Protein AF-A0AAE3JRB1-F1 (afdb_monomer_lite)

Secondary structure (DSSP, 8-state):
--B--SPPPTT--SSS-SSBEEEEEE-SSSEEEEEEE-STTS----SEEEEEE-TTSSSEEEEEE-SSTT--EEEEEE---TT-EEEEEEEESSGGG----EEEEESS--TTSGGGPPP---

Sequence (122 aa):
GASPDKNKGSNWNNGSPKNNRWFKFTATTPQINISVNRGGSKGSQYYAQLALWEADGITELESDRYGSAYDNVDLGYTGLTPGNTYYISVDTYNTNASGSFTLCLEDQVDYDFYEGAKDVSG

Foldseek 3Di:
DFDQDAAAFPAAPAPTFARKDKDKDAAQAQKKKKKKADDDPFKQFWFKKKFKAFPVSHHTQHIHTDPDGHDMDMDIDGGDDGRGMMMMMMGHRHNVRDMHHHMDMDNHDDCVDPRNPDDPPD

Structure (mmCIF, N/CA/C/O backbone):
data_AF-A0AAE3JRB1-F1
#
_entry.id   AF-A0AAE3JRB1-F1
#
loop_
_atom_site.group_PDB
_atom_site.id
_atom_site.type_symbol
_atom_site.label_atom_id
_atom_site.label_alt_id
_atom_site.label_comp_id
_atom_site.label_asym_id
_atom_site.label_entity_id
_atom_site.label_seq_id
_atom_site.pdbx_PDB_ins_code
_atom_site.Cartn_x
_atom_site.Cartn_y
_atom_site.Cartn_z
_atom_site.occupancy
_atom_site.B_iso_or_equiv
_atom_site.auth_seq_id
_atom_site.auth_comp_id
_atom_site.auth_asym_id
_atom_site.auth_atom_id
_atom_site.pdbx_PDB_model_num
ATOM 1 N N . GLY A 1 1 ? -7.803 -5.722 -15.462 1.00 57.16 1 GLY A N 1
ATOM 2 C CA . GLY A 1 1 ? -6.468 -5.163 -15.764 1.00 57.16 1 GLY A CA 1
ATOM 3 C C . GLY A 1 1 ? -6.098 -4.155 -14.696 1.00 57.16 1 GLY A C 1
ATOM 4 O O . GLY A 1 1 ? -6.943 -3.892 -13.851 1.00 57.16 1 GLY A O 1
ATOM 5 N N . ALA A 1 2 ? -4.857 -3.666 -14.685 1.00 73.81 2 ALA A N 1
ATOM 6 C CA . ALA A 1 2 ? -4.465 -2.520 -13.858 1.00 73.81 2 ALA A CA 1
ATOM 7 C C . ALA A 1 2 ? -4.903 -1.224 -14.552 1.00 73.81 2 ALA A C 1
ATOM 9 O O . ALA A 1 2 ? -4.973 -1.217 -15.784 1.00 73.81 2 ALA A O 1
ATOM 10 N N . SER A 1 3 ? -5.195 -0.164 -13.802 1.00 77.31 3 SER A N 1
ATOM 11 C CA . SER A 1 3 ? -5.601 1.136 -14.359 1.00 77.31 3 SER A CA 1
ATOM 12 C C . SER A 1 3 ? -4.933 2.302 -13.625 1.00 77.31 3 SER A C 1
ATOM 14 O O . SER A 1 3 ? -4.567 2.155 -12.468 1.00 77.31 3 SER A O 1
ATOM 16 N N . PRO A 1 4 ? -4.753 3.470 -14.262 1.00 84.19 4 PRO A N 1
ATOM 17 C CA . PRO A 1 4 ? -4.269 4.681 -13.600 1.00 84.19 4 PRO A CA 1
ATOM 18 C C . PRO A 1 4 ? -5.433 5.446 -12.941 1.00 84.19 4 PRO A C 1
ATOM 20 O O . PRO A 1 4 ? -5.687 6.605 -13.263 1.00 84.19 4 PRO A O 1
ATOM 23 N N . ASP A 1 5 ? -6.215 4.776 -12.097 1.00 86.38 5 ASP A N 1
ATOM 24 C CA . ASP A 1 5 ? -7.437 5.321 -11.501 1.00 86.38 5 ASP A CA 1
ATOM 25 C C . ASP A 1 5 ? -7.231 5.856 -10.075 1.00 86.38 5 ASP A C 1
ATOM 27 O O . ASP A 1 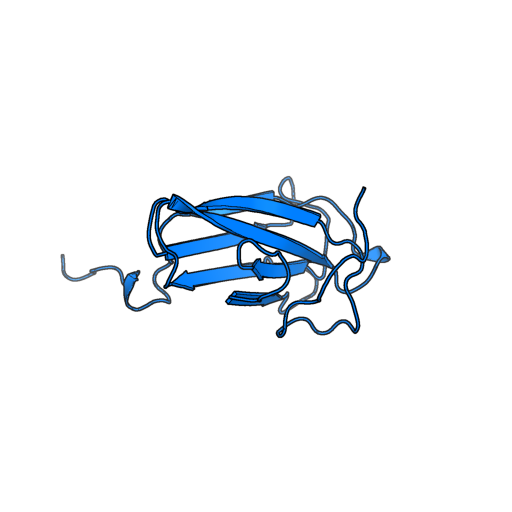5 ? -6.370 5.374 -9.335 1.00 86.38 5 ASP A O 1
ATOM 31 N N . LYS A 1 6 ? -8.091 6.820 -9.699 1.00 90.94 6 LYS A N 1
ATOM 32 C CA . LYS A 1 6 ? -8.156 7.492 -8.385 1.00 90.94 6 LYS A CA 1
ATOM 33 C C . LYS A 1 6 ? -6.857 8.240 -8.014 1.00 90.94 6 LYS A C 1
ATOM 35 O O . LYS A 1 6 ? -6.095 8.656 -8.887 1.00 90.94 6 LYS A O 1
ATOM 40 N N . ASN A 1 7 ? -6.689 8.532 -6.725 1.00 93.00 7 ASN A N 1
ATOM 41 C CA . ASN A 1 7 ? -5.602 9.341 -6.187 1.00 93.00 7 ASN A CA 1
ATOM 42 C C . ASN A 1 7 ? -4.331 8.504 -5.996 1.00 93.00 7 ASN A C 1
ATOM 44 O O . ASN A 1 7 ? -4.397 7.298 -5.769 1.00 93.00 7 ASN A O 1
ATOM 48 N N . LYS A 1 8 ? -3.168 9.162 -6.060 1.00 96.12 8 LYS A N 1
ATOM 49 C CA . LYS A 1 8 ? -1.905 8.576 -5.595 1.00 96.12 8 LYS A CA 1
ATOM 50 C C . LYS A 1 8 ? -1.798 8.709 -4.078 1.00 96.12 8 LYS A C 1
ATOM 52 O O . LYS A 1 8 ? -2.279 9.706 -3.542 1.00 96.12 8 LYS A O 1
ATOM 57 N N . GLY A 1 9 ? -1.090 7.783 -3.436 1.00 97.25 9 GLY A N 1
ATOM 58 C CA . GLY A 1 9 ? -0.639 7.974 -2.059 1.00 97.25 9 GLY A CA 1
ATOM 59 C C . GLY A 1 9 ? 0.261 9.208 -1.920 1.00 97.25 9 GLY A C 1
ATOM 60 O O . GLY A 1 9 ? 0.993 9.598 -2.849 1.00 97.25 9 GLY A O 1
ATOM 61 N N . SER A 1 10 ? 0.206 9.848 -0.762 1.00 97.88 10 SER A N 1
ATOM 62 C CA . SER A 1 10 ? 0.973 11.043 -0.427 1.00 97.88 10 SER A CA 1
ATOM 63 C C . SER A 1 10 ? 2.484 10.796 -0.507 1.00 97.88 10 SER A C 1
ATOM 65 O O . SER A 1 10 ? 3.191 11.610 -1.111 1.00 97.88 10 SER A O 1
ATOM 67 N N . ASN A 1 11 ? 2.959 9.626 -0.062 1.00 97.69 11 ASN A N 1
ATOM 68 C CA . ASN A 1 11 ? 4.373 9.234 -0.071 1.00 97.69 11 ASN A CA 1
ATOM 69 C C . ASN A 1 11 ? 4.874 8.719 -1.434 1.00 97.69 11 ASN A C 1
ATOM 71 O O . ASN A 1 11 ? 6.073 8.491 -1.632 1.00 97.69 11 ASN A O 1
ATOM 75 N N . TRP A 1 12 ? 4.002 8.589 -2.437 1.00 97.31 12 TRP A N 1
ATOM 76 C CA . TRP A 1 12 ? 4.389 8.144 -3.779 1.00 97.31 12 TRP A CA 1
ATOM 77 C C . TRP A 1 12 ? 5.109 9.258 -4.560 1.00 97.31 12 TRP A C 1
ATOM 79 O O . TRP A 1 12 ? 4.677 10.414 -4.551 1.00 97.31 12 TRP A O 1
ATOM 89 N N . ASN A 1 13 ? 6.186 8.924 -5.282 1.00 95.81 13 ASN A N 1
ATOM 90 C CA . ASN A 1 13 ? 6.995 9.881 -6.066 1.00 95.81 13 ASN A CA 1
ATOM 91 C C . ASN A 1 13 ? 6.581 10.004 -7.539 1.00 95.81 13 ASN A C 1
ATOM 93 O O . ASN A 1 13 ? 7.225 10.742 -8.289 1.00 95.81 13 ASN A O 1
ATOM 97 N N . ASN A 1 14 ? 5.535 9.311 -7.983 1.00 92.06 14 ASN A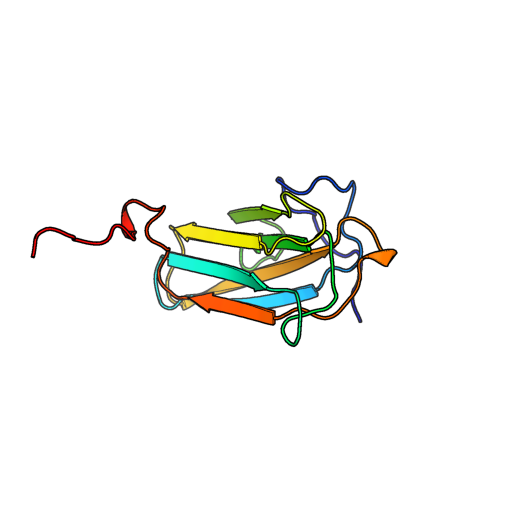 N 1
ATOM 98 C CA . ASN A 1 14 ? 4.968 9.518 -9.312 1.00 92.06 14 ASN A CA 1
ATOM 99 C C . ASN A 1 14 ? 3.938 10.665 -9.316 1.00 92.06 14 ASN A C 1
ATOM 101 O O . ASN A 1 14 ? 3.383 11.050 -8.291 1.00 92.06 14 ASN A O 1
ATOM 105 N N . GLY A 1 15 ? 3.688 11.248 -10.492 1.00 89.81 15 GLY A N 1
ATOM 106 C CA . GLY A 1 15 ? 2.706 12.335 -10.636 1.00 89.81 15 GLY A CA 1
ATOM 107 C C . GLY A 1 15 ? 1.243 11.874 -10.602 1.00 89.81 15 GLY A C 1
ATOM 108 O O . GLY A 1 15 ? 0.352 12.680 -10.366 1.00 89.81 15 GLY A O 1
ATOM 109 N N . SER A 1 16 ? 0.987 10.589 -10.858 1.00 94.06 16 SER A N 1
ATOM 110 C CA . SER A 1 16 ? -0.342 9.966 -10.838 1.00 94.06 16 SER A CA 1
ATOM 111 C C . SER A 1 16 ? -0.205 8.441 -10.851 1.00 94.06 16 SER A C 1
ATOM 113 O O . SER A 1 16 ? 0.840 7.971 -11.328 1.00 94.06 16 SER A O 1
ATOM 115 N N . PRO A 1 17 ? -1.240 7.684 -10.430 1.00 95.25 17 PRO A N 1
ATOM 116 C CA . PRO A 1 17 ? -1.220 6.228 -10.509 1.00 95.25 17 PRO A CA 1
ATOM 117 C C . PRO A 1 17 ? -0.938 5.717 -11.928 1.00 95.25 17 PRO A C 1
ATOM 119 O O . PRO A 1 17 ? -1.260 6.397 -12.911 1.00 95.25 17 PRO A O 1
ATOM 122 N N . LYS A 1 18 ? -0.320 4.537 -12.058 1.00 95.56 18 LYS A N 1
ATOM 123 C CA . LYS A 1 18 ? 0.079 3.961 -13.359 1.00 95.56 18 LYS A CA 1
ATOM 124 C C . LYS A 1 18 ? -0.571 2.611 -13.618 1.00 95.56 18 LYS A C 1
ATOM 126 O O . LYS A 1 18 ? -1.349 2.467 -14.556 1.00 95.56 18 LYS A O 1
ATOM 131 N N . ASN A 1 19 ? -0.242 1.645 -12.776 1.00 95.06 19 ASN A N 1
ATOM 132 C CA . ASN A 1 19 ? -0.668 0.257 -12.815 1.00 95.06 19 ASN A CA 1
ATOM 133 C C . ASN A 1 19 ? -1.439 -0.087 -11.536 1.00 95.06 19 ASN A C 1
ATOM 135 O O . ASN A 1 19 ? -1.226 -1.150 -10.950 1.00 95.06 19 ASN A O 1
ATOM 139 N N . ASN A 1 20 ? -2.345 0.795 -11.118 1.00 96.00 20 ASN A N 1
ATOM 140 C CA . ASN A 1 20 ? -3.024 0.665 -9.844 1.00 96.00 20 ASN A CA 1
ATOM 141 C C . ASN A 1 20 ? -3.905 -0.591 -9.793 1.00 96.00 20 ASN A C 1
ATOM 143 O O . ASN A 1 20 ? -4.562 -0.978 -10.774 1.00 96.00 20 ASN A O 1
ATOM 147 N N . ARG A 1 21 ? -3.909 -1.235 -8.627 1.00 96.81 21 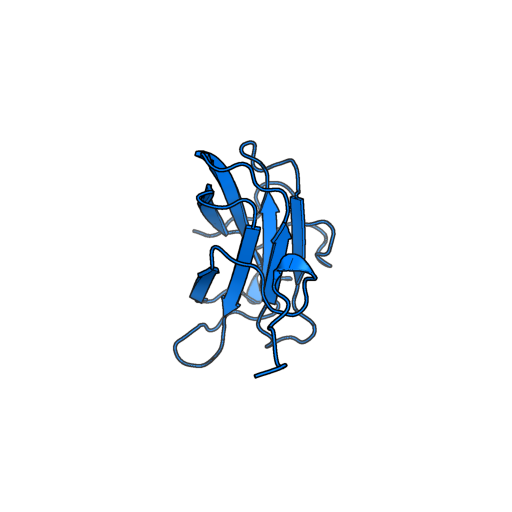ARG A N 1
ATOM 148 C CA . ARG A 1 21 ? -4.698 -2.422 -8.303 1.00 96.81 21 ARG A CA 1
ATOM 149 C C . ARG A 1 21 ? -5.294 -2.282 -6.916 1.00 96.81 21 ARG A C 1
ATOM 151 O O . ARG A 1 21 ? -4.571 -2.079 -5.948 1.00 96.81 21 ARG A O 1
ATOM 158 N N . TRP A 1 22 ? -6.607 -2.470 -6.840 1.00 97.50 22 TRP A N 1
ATOM 159 C CA . TRP A 1 22 ? -7.372 -2.327 -5.610 1.00 97.50 22 TRP A CA 1
ATOM 160 C C . TRP A 1 22 ? -7.676 -3.668 -4.953 1.00 97.50 22 TRP A C 1
ATOM 162 O O . TRP A 1 22 ? -8.097 -4.621 -5.613 1.00 97.50 22 TRP A O 1
ATOM 172 N N . PHE A 1 23 ? -7.540 -3.686 -3.635 1.00 98.06 23 PHE A N 1
ATOM 173 C CA . PHE A 1 23 ? -7.979 -4.745 -2.736 1.00 98.06 23 PHE A CA 1
ATOM 174 C C . PHE A 1 23 ? -8.799 -4.113 -1.613 1.00 98.06 23 PHE A C 1
ATOM 176 O O . PHE A 1 23 ? -8.733 -2.905 -1.391 1.00 98.06 23 PHE A O 1
ATOM 183 N N . LYS A 1 24 ? -9.590 -4.917 -0.907 1.00 97.62 24 LYS A N 1
ATOM 184 C CA . LYS A 1 24 ? -10.340 -4.454 0.261 1.00 97.62 24 LYS A CA 1
ATOM 185 C C . LYS A 1 24 ? -10.384 -5.527 1.329 1.00 97.62 24 LYS A C 1
ATOM 187 O O . LYS A 1 24 ? -10.366 -6.715 1.003 1.00 97.62 24 LYS A O 1
ATOM 192 N N . PHE A 1 25 ? -10.500 -5.101 2.575 1.00 97.88 25 PHE A N 1
ATOM 193 C CA . PHE A 1 25 ? -10.653 -5.982 3.724 1.00 97.88 25 PHE A CA 1
ATOM 194 C C . PHE A 1 25 ? -11.566 -5.330 4.762 1.00 97.88 25 PHE A C 1
ATOM 196 O O . PHE A 1 25 ? -11.772 -4.116 4.755 1.00 97.88 25 PHE A O 1
ATOM 203 N N . THR A 1 26 ? -12.124 -6.148 5.646 1.00 97.81 26 THR A N 1
ATOM 204 C CA . THR A 1 26 ? -12.834 -5.679 6.836 1.00 97.81 26 THR A CA 1
ATOM 205 C C . THR A 1 26 ? -11.899 -5.836 8.022 1.00 97.81 26 THR A C 1
ATOM 207 O O . THR A 1 26 ? -11.384 -6.931 8.240 1.00 97.81 26 THR A O 1
ATOM 210 N N . ALA A 1 27 ? -11.657 -4.756 8.762 1.00 97.25 27 ALA A N 1
ATOM 211 C CA . ALA A 1 27 ? -10.747 -4.789 9.899 1.00 97.25 27 ALA A CA 1
ATOM 212 C C . ALA A 1 27 ? -11.294 -5.698 11.011 1.00 97.25 27 ALA A C 1
ATOM 214 O O . ALA A 1 27 ? -12.468 -5.605 11.378 1.00 97.25 27 ALA A O 1
ATOM 215 N N . THR A 1 28 ? -10.444 -6.566 11.553 1.00 95.56 28 THR A N 1
ATOM 216 C CA . THR A 1 28 ? -10.739 -7.410 12.726 1.00 95.56 28 THR A CA 1
ATOM 217 C C . THR A 1 28 ? -10.130 -6.841 14.005 1.00 95.56 28 THR A C 1
ATOM 219 O O . THR A 1 28 ? -10.647 -7.078 15.094 1.00 95.56 28 THR A O 1
ATOM 222 N N . THR A 1 29 ? -9.072 -6.045 13.869 1.00 95.50 29 THR A N 1
ATOM 223 C CA . THR A 1 29 ? -8.326 -5.380 14.939 1.00 95.50 29 THR A CA 1
ATOM 224 C C . THR A 1 29 ? -8.145 -3.895 14.580 1.00 95.50 29 THR A C 1
ATOM 226 O O . THR A 1 29 ? -8.417 -3.498 13.442 1.00 95.50 29 THR A O 1
ATOM 229 N N . PRO A 1 30 ? -7.718 -3.035 15.523 1.00 96.44 30 PRO A N 1
ATOM 230 C CA . PRO A 1 30 ? -7.450 -1.629 15.225 1.00 96.44 30 PRO A CA 1
ATOM 231 C C . PRO A 1 30 ? -6.109 -1.391 14.512 1.00 96.44 30 PRO A C 1
ATOM 233 O O . PRO A 1 30 ? -5.683 -0.244 14.376 1.00 96.44 30 PRO A O 1
ATOM 236 N N . GLN A 1 31 ? -5.425 -2.455 14.096 1.00 96.06 31 GLN A N 1
ATOM 237 C CA . GLN A 1 31 ? -4.054 -2.428 13.608 1.00 96.06 31 GLN A CA 1
ATOM 238 C C . GLN A 1 31 ? -3.931 -3.283 12.354 1.00 96.06 31 GLN A C 1
ATOM 240 O O . GLN A 1 31 ? -4.641 -4.274 12.196 1.00 96.06 31 GLN A O 1
ATOM 245 N N . ILE A 1 32 ? -3.018 -2.916 11.468 1.00 97.00 32 ILE A N 1
ATOM 246 C CA . ILE A 1 32 ? -2.676 -3.750 10.325 1.00 97.00 32 ILE A CA 1
ATOM 247 C C . ILE A 1 32 ? -1.226 -3.536 9.922 1.00 97.00 32 ILE A C 1
ATOM 249 O O . ILE A 1 32 ? -0.741 -2.407 9.952 1.00 97.00 32 ILE A O 1
ATOM 253 N N . ASN A 1 33 ? -0.568 -4.607 9.490 1.00 97.50 33 ASN A N 1
ATOM 254 C CA . ASN A 1 33 ? 0.627 -4.530 8.665 1.00 97.50 33 ASN A CA 1
ATOM 255 C C . ASN A 1 33 ? 0.321 -5.085 7.271 1.00 97.50 33 ASN A C 1
ATOM 257 O O . ASN A 1 33 ? -0.274 -6.158 7.130 1.00 97.50 33 ASN A O 1
ATOM 261 N N . ILE A 1 34 ? 0.688 -4.343 6.233 1.00 98.31 34 ILE A N 1
ATOM 262 C CA . ILE A 1 34 ? 0.437 -4.690 4.836 1.00 98.31 34 ILE A CA 1
ATOM 263 C C . ILE A 1 34 ? 1.775 -4.732 4.121 1.00 98.31 34 ILE A C 1
ATOM 265 O O . ILE A 1 34 ? 2.472 -3.726 4.073 1.00 98.31 34 ILE A O 1
ATOM 269 N N . SER A 1 35 ? 2.099 -5.859 3.489 1.00 98.12 35 SER A N 1
ATOM 270 C CA . SER A 1 35 ? 3.330 -5.978 2.712 1.00 98.12 35 SER A CA 1
ATOM 271 C C . SER A 1 35 ? 3.089 -6.366 1.262 1.00 98.12 35 SER A C 1
ATOM 273 O O . SER A 1 35 ? 2.338 -7.290 0.929 1.00 98.12 35 SER A O 1
ATOM 275 N N . VAL A 1 36 ? 3.770 -5.652 0.372 1.00 98.25 36 VAL A N 1
ATOM 276 C CA . VAL A 1 36 ? 3.869 -5.951 -1.052 1.00 98.25 36 VAL A CA 1
ATOM 277 C C . VAL A 1 36 ? 5.230 -6.575 -1.300 1.00 98.25 36 VAL A C 1
ATOM 279 O O . VAL A 1 36 ? 6.258 -5.903 -1.388 1.00 98.25 36 VAL A O 1
ATOM 282 N N . ASN A 1 37 ? 5.219 -7.895 -1.433 1.00 97.62 37 ASN A N 1
ATOM 283 C CA . ASN A 1 37 ? 6.414 -8.694 -1.601 1.00 97.62 37 ASN A CA 1
ATOM 284 C C . ASN A 1 37 ? 6.700 -8.998 -3.072 1.00 97.62 37 ASN A C 1
ATOM 286 O O . ASN A 1 37 ? 5.808 -9.357 -3.851 1.00 97.62 37 ASN A O 1
ATOM 290 N N . ARG A 1 38 ? 7.982 -8.944 -3.427 1.00 95.31 38 ARG A N 1
ATOM 291 C CA . ARG A 1 38 ? 8.497 -9.272 -4.758 1.00 95.31 38 ARG A CA 1
ATOM 292 C C . ARG A 1 38 ? 9.730 -10.176 -4.693 1.00 95.31 38 ARG A C 1
ATOM 294 O O . ARG A 1 38 ? 10.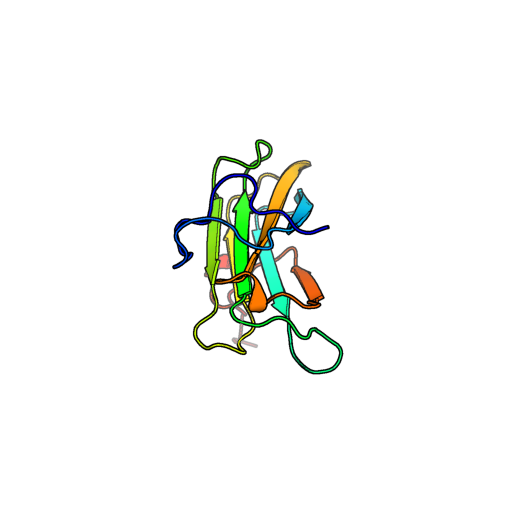252 -10.486 -3.626 1.00 95.31 38 ARG A O 1
ATOM 301 N N . GLY A 1 39 ? 10.193 -10.600 -5.866 1.00 94.56 39 GLY A N 1
ATOM 302 C CA . GLY A 1 39 ? 11.341 -11.485 -6.041 1.00 94.56 39 GLY A CA 1
ATOM 303 C C . GLY A 1 39 ? 10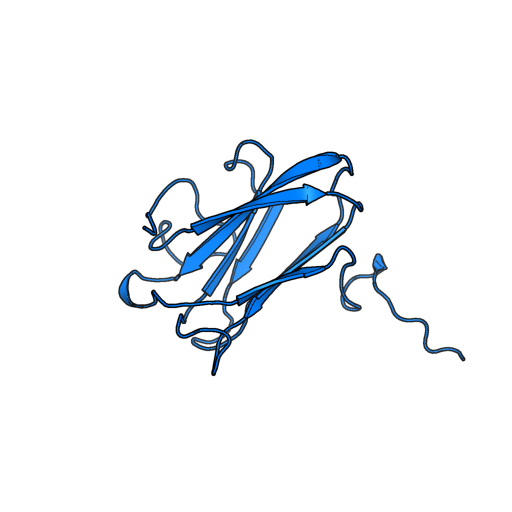.961 -12.967 -6.046 1.00 94.56 39 GLY A C 1
ATOM 304 O O . GLY A 1 39 ? 10.046 -13.404 -5.348 1.00 94.56 39 GLY A O 1
ATOM 305 N N . GLY A 1 40 ? 11.673 -13.759 -6.852 1.00 94.88 40 GLY A N 1
ATOM 306 C CA . GLY A 1 40 ? 11.427 -15.197 -6.984 1.00 94.88 40 GLY A CA 1
ATOM 307 C C . GLY A 1 40 ? 9.971 -15.506 -7.348 1.00 94.88 40 GLY A C 1
ATOM 308 O O . GLY A 1 40 ? 9.417 -14.922 -8.277 1.00 94.88 40 GLY A O 1
ATOM 309 N N . SER A 1 41 ? 9.342 -16.403 -6.589 1.00 96.31 41 SER A N 1
ATOM 310 C CA . SER A 1 41 ? 7.925 -16.750 -6.746 1.00 96.31 41 SER A CA 1
ATOM 311 C C . SER A 1 41 ? 6.958 -15.679 -6.234 1.00 96.31 41 SER A C 1
ATOM 313 O O . SER A 1 41 ? 5.770 -15.763 -6.535 1.00 96.31 41 SER A O 1
ATOM 315 N N . LYS A 1 42 ? 7.434 -14.680 -5.477 1.00 97.00 42 LYS A N 1
ATOM 316 C CA . LYS A 1 42 ? 6.570 -13.667 -4.860 1.00 97.00 42 LYS A CA 1
ATOM 317 C C . LYS A 1 42 ? 6.148 -12.581 -5.840 1.00 97.00 42 LYS A C 1
ATOM 319 O O . LYS A 1 42 ? 5.068 -12.025 -5.691 1.00 97.00 42 LYS A O 1
ATOM 324 N N . GLY A 1 43 ? 6.965 -12.271 -6.844 1.00 96.44 43 GLY A N 1
ATOM 325 C CA . GLY A 1 43 ? 6.605 -11.239 -7.809 1.00 96.44 43 GLY A CA 1
ATOM 326 C C . GLY A 1 43 ? 7.733 -10.775 -8.714 1.00 96.44 43 GLY A C 1
ATOM 327 O O . GLY A 1 43 ? 8.908 -10.852 -8.356 1.00 96.44 43 GLY A O 1
ATOM 328 N N . SER A 1 44 ? 7.364 -10.246 -9.876 1.00 96.94 44 SER A N 1
ATOM 329 C CA . SER A 1 44 ? 8.282 -9.640 -10.844 1.00 96.94 44 SER A CA 1
ATOM 330 C C . SER A 1 44 ? 8.199 -8.115 -10.915 1.00 96.94 44 SER A C 1
ATOM 332 O O . SER A 1 44 ? 9.085 -7.512 -11.520 1.00 96.94 44 SER A O 1
ATOM 334 N N . GLN A 1 45 ? 7.184 -7.486 -10.306 1.00 96.50 45 GLN A N 1
ATOM 335 C CA . GLN A 1 45 ? 7.054 -6.025 -10.331 1.00 96.50 45 GLN A CA 1
ATOM 336 C C . GLN A 1 45 ? 8.253 -5.343 -9.670 1.00 96.50 45 GLN A C 1
ATOM 338 O O . GLN A 1 45 ? 8.946 -5.954 -8.857 1.00 96.50 45 GLN A O 1
ATOM 343 N N . TYR A 1 46 ? 8.492 -4.077 -9.986 1.00 97.44 46 TYR A N 1
ATOM 344 C CA . TYR A 1 46 ? 9.540 -3.266 -9.366 1.00 97.44 46 TYR A CA 1
ATOM 345 C C . TYR A 1 46 ? 9.037 -1.831 -9.169 1.00 97.44 46 TYR A C 1
ATOM 347 O O . TYR A 1 46 ? 7.981 -1.473 -9.686 1.00 97.44 46 TYR A O 1
ATOM 355 N N . TYR A 1 47 ? 9.736 -1.025 -8.369 1.00 97.81 47 TYR A N 1
ATOM 356 C CA . TYR A 1 47 ? 9.264 0.305 -7.956 1.00 97.81 47 TYR A CA 1
ATOM 357 C C . TYR A 1 47 ? 7.833 0.296 -7.385 1.00 97.81 47 TYR A C 1
ATOM 359 O O . TYR A 1 47 ? 6.986 1.092 -7.803 1.00 97.81 47 TYR A O 1
ATOM 367 N N . ALA A 1 48 ? 7.557 -0.644 -6.477 1.00 97.88 48 ALA A N 1
ATOM 368 C CA . ALA A 1 48 ? 6.240 -0.824 -5.878 1.00 97.88 48 ALA A CA 1
ATOM 369 C C . ALA A 1 48 ? 5.846 0.373 -5.001 1.00 97.88 48 ALA A C 1
ATOM 371 O O . ALA A 1 48 ? 6.687 0.988 -4.347 1.00 97.88 48 ALA A O 1
ATOM 372 N N . GLN A 1 49 ? 4.560 0.693 -4.991 1.00 98.25 49 GLN A N 1
ATOM 373 C CA . GLN A 1 49 ? 3.970 1.732 -4.158 1.00 98.25 49 GLN A CA 1
ATOM 374 C C . GLN A 1 49 ? 2.683 1.186 -3.542 1.00 98.25 49 GLN A C 1
ATOM 376 O O . GLN A 1 49 ? 1.919 0.496 -4.219 1.00 98.25 49 GLN A O 1
ATOM 381 N N . LEU A 1 50 ? 2.455 1.475 -2.269 1.00 98.62 50 LEU A N 1
ATOM 382 C CA . LEU A 1 50 ? 1.372 0.920 -1.469 1.00 98.62 50 LEU A CA 1
ATOM 383 C C . LEU A 1 50 ? 0.642 2.058 -0.756 1.00 98.62 50 LEU A C 1
ATOM 385 O O . LEU A 1 50 ? 1.272 3.010 -0.306 1.00 98.62 50 LEU A O 1
ATOM 389 N N . ALA A 1 51 ? -0.683 1.996 -0.684 1.00 98.69 51 ALA A N 1
ATOM 390 C CA . ALA A 1 51 ? -1.467 2.925 0.122 1.00 98.69 51 ALA A CA 1
ATOM 391 C C . ALA A 1 51 ? -2.710 2.249 0.699 1.00 98.69 51 ALA A C 1
ATOM 393 O O . ALA A 1 51 ? -3.286 1.347 0.080 1.00 98.69 51 ALA A O 1
ATOM 394 N N . LEU A 1 52 ? -3.105 2.718 1.876 1.00 98.81 52 LEU A N 1
ATOM 395 C CA . LEU A 1 52 ? -4.289 2.337 2.626 1.00 98.81 52 LEU A CA 1
ATOM 396 C C . LEU A 1 52 ? -5.277 3.508 2.637 1.00 98.81 52 LEU A C 1
ATOM 398 O O . LEU A 1 52 ? -4.897 4.665 2.820 1.00 98.81 52 LEU A O 1
ATOM 402 N N . TRP A 1 53 ? -6.554 3.194 2.453 1.00 98.69 53 TRP A N 1
ATOM 403 C CA . TRP A 1 53 ? -7.624 4.164 2.263 1.00 98.69 53 TRP A CA 1
ATOM 404 C C . TRP A 1 53 ? -8.853 3.807 3.092 1.00 98.69 53 TRP A C 1
ATOM 406 O O . TRP A 1 53 ? -9.146 2.629 3.330 1.00 98.69 53 TRP A O 1
ATOM 416 N N . GLU A 1 54 ? -9.626 4.833 3.428 1.00 98.44 54 GLU A N 1
ATOM 417 C CA . GLU A 1 54 ? -10.993 4.693 3.923 1.00 98.44 54 GLU A CA 1
ATOM 418 C C . GLU A 1 54 ? -11.926 4.033 2.892 1.00 98.44 54 GLU A C 1
ATOM 420 O O . GLU A 1 54 ? -11.584 3.808 1.724 1.00 98.44 54 GLU A O 1
ATOM 425 N N . ALA A 1 55 ? -13.158 3.739 3.318 1.00 97.31 55 ALA A N 1
ATOM 426 C CA . ALA A 1 55 ? -14.172 3.059 2.509 1.00 97.31 55 ALA A CA 1
ATOM 427 C C . ALA A 1 55 ? -14.536 3.770 1.184 1.00 97.31 55 ALA A C 1
ATOM 429 O O . ALA A 1 55 ? -15.081 3.135 0.277 1.00 97.31 55 ALA A O 1
ATOM 430 N N . ASP A 1 56 ? -14.253 5.070 1.057 1.00 95.75 56 ASP A N 1
ATOM 431 C CA . ASP A 1 56 ? -14.472 5.857 -0.165 1.00 95.75 56 ASP A CA 1
ATOM 432 C C . ASP A 1 56 ? -13.395 5.611 -1.250 1.00 95.75 56 ASP A C 1
ATOM 434 O O . ASP A 1 56 ? -13.581 5.945 -2.432 1.00 95.75 56 ASP A O 1
ATOM 438 N N . GLY A 1 57 ? -12.266 4.999 -0.872 1.00 93.88 57 GLY A N 1
ATOM 439 C CA . GLY A 1 57 ? -11.083 4.829 -1.711 1.00 93.88 57 GLY A CA 1
ATOM 440 C C . GLY A 1 57 ? -10.525 6.162 -2.224 1.00 93.88 57 GLY A C 1
ATOM 441 O O . GLY A 1 57 ? -10.098 6.229 -3.379 1.00 93.88 57 GLY A O 1
ATOM 442 N N . ILE A 1 58 ? -10.673 7.241 -1.455 1.00 95.00 58 ILE A N 1
ATOM 443 C CA . ILE A 1 58 ? -10.242 8.612 -1.773 1.00 95.00 58 ILE A CA 1
ATOM 444 C C . ILE A 1 58 ? -9.474 9.208 -0.593 1.00 95.00 58 ILE A C 1
ATOM 446 O O . ILE A 1 58 ? -8.450 9.854 -0.816 1.00 95.00 58 ILE A O 1
ATOM 450 N N . THR A 1 59 ? -9.966 9.003 0.628 1.00 97.56 59 THR A N 1
ATOM 451 C CA . THR A 1 59 ? -9.346 9.498 1.857 1.00 97.56 59 THR A CA 1
ATOM 452 C C . THR A 1 59 ? -8.223 8.546 2.263 1.00 97.56 59 THR A C 1
ATOM 454 O O . THR A 1 59 ? -8.467 7.391 2.611 1.00 97.56 59 THR A O 1
ATOM 457 N N . GLU A 1 60 ? -6.983 9.015 2.135 1.00 98.31 60 GLU A N 1
ATOM 458 C CA . GLU A 1 60 ? -5.775 8.261 2.483 1.00 98.31 60 GLU A CA 1
ATOM 459 C C . GLU A 1 60 ? -5.624 8.155 4.002 1.00 98.31 60 GLU A C 1
ATOM 461 O O . GLU A 1 60 ? -5.832 9.140 4.713 1.00 98.31 60 GLU A O 1
ATOM 466 N N . LEU A 1 61 ? -5.237 6.971 4.477 1.00 98.38 61 LEU A N 1
ATOM 467 C CA . LEU A 1 61 ? -4.867 6.723 5.871 1.00 98.38 61 LEU A CA 1
ATOM 468 C C . LEU A 1 61 ? -3.351 6.666 6.044 1.00 98.38 61 LEU A C 1
ATOM 470 O O . LEU A 1 61 ? -2.825 7.278 6.967 1.00 98.38 61 LEU A O 1
ATOM 474 N N . GLU A 1 62 ? -2.668 5.950 5.150 1.00 98.56 62 GLU A N 1
ATOM 475 C CA . GLU A 1 62 ? -1.209 5.839 5.122 1.00 98.56 62 GLU A CA 1
ATOM 476 C C . GLU A 1 62 ? -0.748 5.392 3.726 1.00 98.56 62 GLU A C 1
ATOM 478 O O . GLU A 1 62 ? -1.482 4.700 3.010 1.00 98.56 62 GLU A O 1
ATOM 483 N N . SER A 1 63 ? 0.472 5.745 3.329 1.00 98.56 63 SER A N 1
ATOM 484 C CA . SER A 1 63 ? 1.113 5.200 2.132 1.00 98.56 63 SER A CA 1
ATOM 485 C C . SER A 1 63 ? 2.613 5.033 2.305 1.00 98.56 63 SER A C 1
ATOM 487 O O . SER A 1 63 ? 3.260 5.780 3.022 1.00 98.56 63 SER A O 1
ATOM 489 N N . ASP A 1 64 ? 3.193 4.085 1.583 1.00 98.44 64 ASP A N 1
ATOM 490 C CA . ASP A 1 64 ? 4.641 3.948 1.490 1.00 98.44 64 ASP A CA 1
ATOM 491 C C . ASP A 1 64 ? 5.034 3.496 0.082 1.00 98.44 64 ASP A C 1
ATOM 493 O O . ASP A 1 64 ? 4.199 3.187 -0.782 1.00 98.44 64 ASP A O 1
ATOM 497 N N . ARG A 1 65 ? 6.327 3.518 -0.204 1.00 97.75 65 ARG A N 1
ATOM 498 C CA . ARG A 1 65 ? 6.876 3.133 -1.490 1.00 97.75 65 ARG A CA 1
ATOM 499 C C . ARG A 1 65 ? 8.238 2.484 -1.336 1.00 97.75 65 ARG A C 1
ATOM 501 O O . ARG A 1 65 ? 8.900 2.564 -0.314 1.00 97.75 65 ARG A O 1
ATOM 508 N N . TYR A 1 66 ? 8.692 1.922 -2.442 1.00 97.75 66 TYR A N 1
ATOM 509 C CA . TYR A 1 66 ? 10.043 1.417 -2.595 1.00 97.75 66 TYR A CA 1
ATOM 510 C C . TYR A 1 66 ? 11.127 2.421 -2.132 1.00 97.75 66 TYR A C 1
ATOM 512 O O . TYR A 1 66 ? 11.075 3.615 -2.456 1.00 97.75 66 TYR A O 1
ATOM 520 N N . GLY A 1 67 ? 12.162 1.917 -1.452 1.00 97.06 67 GLY A N 1
ATOM 521 C CA . GLY A 1 67 ? 13.414 2.646 -1.209 1.00 97.06 67 GLY A CA 1
ATOM 522 C C . GLY A 1 67 ? 14.385 2.517 -2.388 1.00 97.06 67 GLY A C 1
ATOM 523 O O . GLY A 1 67 ? 14.923 3.501 -2.898 1.00 97.06 67 GLY A O 1
ATOM 524 N N . SER A 1 68 ? 14.539 1.293 -2.887 1.00 96.75 68 SER A N 1
ATOM 525 C CA . SER A 1 68 ? 15.277 0.899 -4.085 1.00 96.75 68 SER A CA 1
ATOM 526 C C . SER A 1 68 ? 14.367 0.148 -5.057 1.00 96.75 68 SER A C 1
ATOM 528 O O . SER A 1 68 ? 13.285 -0.311 -4.707 1.00 96.75 68 SER A O 1
ATOM 530 N N . ALA A 1 69 ? 14.796 0.001 -6.312 1.00 95.75 69 ALA A N 1
ATOM 531 C CA . ALA A 1 69 ? 13.959 -0.536 -7.388 1.00 95.75 69 ALA A CA 1
ATOM 532 C C . ALA A 1 69 ? 13.311 -1.888 -7.070 1.00 95.75 69 ALA A C 1
ATOM 534 O O . ALA A 1 69 ? 12.213 -2.177 -7.539 1.00 95.75 69 ALA A O 1
ATOM 535 N N . TYR A 1 70 ? 13.990 -2.707 -6.279 1.00 96.62 70 TYR A N 1
ATOM 536 C CA . TYR A 1 70 ? 13.664 -4.107 -6.068 1.00 96.62 70 TYR A CA 1
ATOM 537 C C . TYR A 1 70 ? 13.279 -4.433 -4.625 1.00 96.62 70 TYR A C 1
ATOM 539 O O . TYR A 1 70 ? 13.221 -5.617 -4.282 1.00 96.62 70 TYR A O 1
ATOM 547 N N . ASP A 1 71 ? 12.964 -3.422 -3.825 1.00 95.69 71 ASP A N 1
ATOM 548 C CA . ASP A 1 71 ? 12.548 -3.620 -2.443 1.00 95.69 71 ASP A CA 1
ATOM 549 C C . ASP A 1 71 ? 11.094 -4.094 -2.360 1.00 95.69 71 ASP A C 1
ATOM 551 O O . ASP A 1 71 ? 10.280 -3.870 -3.266 1.00 95.69 71 ASP A O 1
ATOM 555 N N . ASN A 1 72 ? 10.789 -4.775 -1.259 1.00 96.94 72 ASN A N 1
ATOM 556 C CA . ASN A 1 72 ? 9.413 -4.905 -0.802 1.00 96.94 72 ASN A CA 1
ATOM 557 C C . ASN A 1 72 ? 8.944 -3.554 -0.249 1.00 96.94 72 ASN A C 1
ATOM 559 O O . ASN A 1 72 ? 9.747 -2.641 -0.049 1.00 96.94 72 ASN A O 1
ATOM 563 N N . VAL A 1 73 ? 7.642 -3.432 -0.031 1.00 97.94 73 VAL A N 1
ATOM 564 C CA . VAL A 1 73 ? 7.059 -2.269 0.639 1.00 97.94 73 VAL A CA 1
ATOM 565 C C . VAL A 1 73 ? 6.190 -2.783 1.763 1.00 97.94 73 VAL A C 1
ATOM 567 O O . VAL A 1 73 ? 5.302 -3.595 1.502 1.00 97.94 73 VAL A O 1
ATOM 570 N N . ASP A 1 74 ? 6.456 -2.307 2.968 1.00 97.31 74 ASP A N 1
ATOM 571 C CA . ASP A 1 74 ? 5.737 -2.643 4.187 1.00 97.31 74 ASP A CA 1
ATOM 572 C C . ASP A 1 74 ? 5.019 -1.380 4.677 1.00 97.31 74 ASP A C 1
ATOM 574 O O . ASP A 1 74 ? 5.519 -0.269 4.518 1.00 97.31 74 ASP A O 1
ATOM 578 N N . LEU A 1 75 ? 3.805 -1.531 5.195 1.00 97.69 75 LEU A N 1
ATOM 579 C CA . LEU A 1 75 ? 2.958 -0.425 5.624 1.00 97.69 75 LEU A CA 1
ATOM 580 C C . LEU A 1 75 ? 2.182 -0.845 6.864 1.00 97.69 75 LEU A C 1
ATOM 582 O O . LEU A 1 75 ? 1.210 -1.600 6.781 1.00 97.69 75 LEU A O 1
ATOM 586 N N . GLY A 1 76 ? 2.620 -0.331 8.007 1.00 96.94 76 GLY A N 1
ATOM 587 C CA . GLY A 1 76 ? 1.910 -0.450 9.270 1.00 96.94 76 GLY A CA 1
ATOM 588 C C . GLY A 1 76 ? 0.934 0.705 9.462 1.00 96.94 76 GLY A C 1
ATOM 589 O O . GLY A 1 76 ? 1.244 1.851 9.145 1.00 96.94 76 GLY A O 1
ATOM 590 N N . TYR A 1 77 ? -0.245 0.415 10.003 1.00 97.62 77 TYR A N 1
ATOM 591 C CA . TYR A 1 77 ? -1.206 1.438 10.394 1.00 97.62 77 TYR A CA 1
ATOM 592 C C . TYR A 1 77 ? -1.936 1.038 11.671 1.00 97.62 77 TYR A C 1
ATOM 594 O O . TYR A 1 77 ? -2.441 -0.081 11.799 1.00 97.62 77 TYR A O 1
ATOM 602 N N . THR A 1 78 ? -2.034 1.981 12.605 1.00 95.69 78 THR A N 1
ATOM 603 C CA . THR A 1 78 ? -2.867 1.877 13.802 1.00 95.69 78 THR A CA 1
ATOM 604 C C . THR A 1 78 ? -3.999 2.901 13.709 1.00 95.69 78 THR A C 1
ATOM 606 O O . THR A 1 78 ? -3.832 3.985 13.156 1.00 95.69 78 THR A O 1
ATOM 609 N N . GLY A 1 79 ? -5.181 2.554 14.218 1.00 95.88 79 GLY A N 1
ATOM 610 C CA . GLY A 1 79 ? -6.367 3.420 14.159 1.00 95.88 79 GLY A CA 1
ATOM 611 C C . GLY A 1 79 ? -7.507 2.890 13.292 1.00 95.88 79 GLY A C 1
ATOM 612 O O . GLY A 1 79 ? -8.473 3.610 13.042 1.00 95.88 79 GLY A O 1
ATOM 613 N N . LEU A 1 80 ? -7.447 1.627 12.858 1.00 97.69 80 LEU A N 1
ATOM 614 C CA . LEU A 1 80 ? -8.599 0.992 12.223 1.00 97.69 80 LEU A CA 1
ATOM 615 C C . LEU A 1 80 ? -9.747 0.824 13.225 1.00 97.69 80 LEU A C 1
ATOM 617 O O . LEU A 1 80 ? -9.553 0.653 14.427 1.00 97.69 80 LEU A O 1
ATOM 621 N N . THR A 1 81 ? -10.971 0.823 12.712 1.00 98.12 81 THR A N 1
ATOM 622 C CA . THR A 1 81 ? -12.164 0.465 13.478 1.00 98.12 81 THR A CA 1
ATOM 623 C C . THR A 1 81 ? -12.597 -0.945 13.079 1.00 98.12 81 THR A C 1
ATOM 625 O O . THR A 1 81 ? -12.994 -1.143 11.926 1.00 98.12 81 THR A O 1
ATOM 628 N N . PRO A 1 82 ? -12.552 -1.937 13.990 1.00 98.00 82 PRO A N 1
ATOM 629 C CA . PRO A 1 82 ? -13.045 -3.278 13.702 1.00 98.00 82 PRO A CA 1
ATOM 630 C C . PRO A 1 82 ? -14.479 -3.268 13.157 1.00 98.00 82 PRO A C 1
ATOM 632 O O . PRO A 1 82 ? -15.350 -2.569 13.673 1.00 98.00 82 PRO A O 1
ATOM 635 N N . GLY A 1 83 ? -14.723 -4.043 12.101 1.00 97.62 83 GLY A N 1
ATOM 636 C CA . GLY A 1 83 ? -15.993 -4.079 11.373 1.00 97.62 83 GLY A CA 1
ATOM 637 C C . GLY A 1 83 ? -16.102 -3.078 10.216 1.00 97.62 83 GLY A C 1
ATOM 638 O O . GLY A 1 83 ? -16.919 -3.298 9.318 1.00 97.62 83 GLY A O 1
ATOM 639 N N . ASN A 1 84 ? -15.259 -2.039 10.162 1.00 98.44 84 ASN A N 1
ATOM 640 C CA . ASN A 1 84 ? -15.203 -1.142 9.005 1.00 98.44 84 ASN A CA 1
ATOM 641 C C . ASN A 1 84 ? -14.423 -1.775 7.845 1.00 98.44 84 ASN A C 1
ATOM 643 O O . ASN A 1 84 ? -13.525 -2.599 8.033 1.00 98.44 84 ASN A O 1
ATOM 647 N N . THR A 1 85 ? -14.795 -1.391 6.621 1.00 98.31 85 THR A N 1
ATOM 648 C CA . THR A 1 85 ? -14.117 -1.823 5.393 1.00 98.31 85 THR A CA 1
ATOM 649 C C . THR A 1 85 ? -13.128 -0.765 4.938 1.00 98.31 85 THR A C 1
ATOM 651 O O . 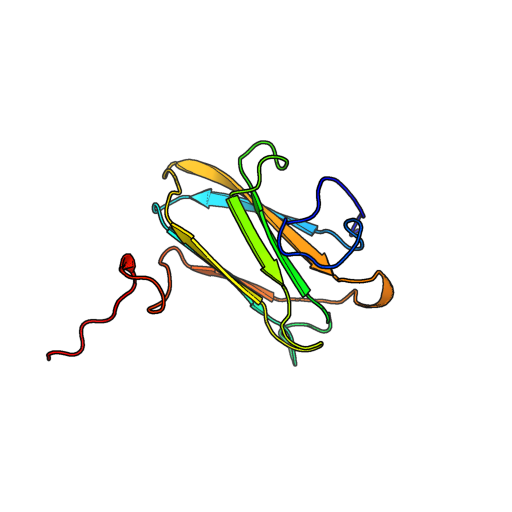THR A 1 85 ? -13.496 0.399 4.808 1.00 98.31 85 THR A O 1
ATOM 654 N N . TYR A 1 86 ? -11.920 -1.205 4.615 1.00 98.62 86 TYR A N 1
ATOM 655 C CA . TYR A 1 86 ? -10.824 -0.373 4.134 1.00 98.62 86 TYR A CA 1
ATOM 656 C C . TYR A 1 86 ? -10.332 -0.878 2.780 1.00 98.62 86 TYR A C 1
ATOM 658 O O . TYR A 1 86 ? -10.562 -2.037 2.407 1.00 98.62 86 TYR A O 1
ATOM 666 N N . TYR A 1 87 ? -9.661 -0.003 2.037 1.00 98.56 87 TYR A N 1
ATOM 667 C CA . TYR A 1 87 ? -9.146 -0.301 0.705 1.00 98.56 87 TYR A CA 1
ATOM 668 C C . TYR A 1 87 ? -7.631 -0.183 0.662 1.00 98.56 87 TYR A C 1
ATOM 670 O O . TYR A 1 87 ? -7.043 0.695 1.278 1.00 98.56 87 TYR A O 1
ATOM 678 N N . ILE A 1 88 ? -7.004 -1.057 -0.114 1.00 98.69 88 ILE A N 1
ATOM 679 C CA . ILE A 1 88 ? -5.565 -1.070 -0.356 1.00 98.69 88 ILE A CA 1
ATOM 680 C C . ILE A 1 88 ? -5.353 -0.842 -1.844 1.00 98.69 88 ILE A C 1
ATOM 682 O O . ILE A 1 88 ? -6.012 -1.483 -2.667 1.00 98.69 88 ILE A O 1
ATOM 686 N N . SER A 1 89 ? -4.419 0.032 -2.191 1.00 98.06 89 SER A N 1
ATOM 687 C CA . SER A 1 89 ? -3.992 0.249 -3.568 1.00 98.06 89 SER A CA 1
ATOM 688 C C . SER A 1 89 ? -2.517 -0.102 -3.730 1.00 98.06 89 SER A C 1
ATOM 690 O O . SER A 1 89 ? -1.679 0.436 -3.004 1.00 98.06 89 SER A O 1
ATOM 692 N N . VAL A 1 90 ? -2.204 -0.967 -4.693 1.00 98.12 90 VAL A N 1
ATOM 693 C CA . VAL A 1 90 ? -0.831 -1.298 -5.093 1.00 98.12 90 VAL A CA 1
ATOM 694 C C . VAL A 1 90 ? -0.590 -0.748 -6.492 1.00 98.12 90 VAL A C 1
ATOM 696 O O . VAL A 1 90 ? -1.304 -1.102 -7.430 1.00 98.12 90 VAL A O 1
ATOM 699 N N . ASP A 1 91 ? 0.422 0.099 -6.630 1.00 97.94 91 ASP A N 1
ATOM 700 C CA . ASP A 1 91 ? 0.818 0.740 -7.882 1.00 97.94 91 ASP A CA 1
ATOM 701 C C . ASP A 1 91 ? 2.322 0.565 -8.136 1.00 97.94 91 ASP A C 1
ATOM 703 O O . ASP A 1 91 ? 3.069 0.042 -7.305 1.00 97.94 91 ASP A O 1
ATOM 707 N N . THR A 1 92 ? 2.783 1.019 -9.298 1.00 97.44 92 THR A N 1
ATOM 708 C CA . THR A 1 92 ? 4.202 1.096 -9.636 1.00 97.44 92 THR A CA 1
ATOM 709 C C . THR A 1 92 ? 4.565 2.492 -10.131 1.00 97.44 92 THR A C 1
ATOM 711 O O . THR A 1 92 ? 3.770 3.158 -10.793 1.00 97.44 92 THR A O 1
ATOM 714 N N . TYR A 1 93 ? 5.800 2.936 -9.881 1.00 97.00 93 TYR A N 1
ATOM 715 C CA . TYR A 1 93 ? 6.254 4.286 -10.255 1.00 97.00 93 TYR A CA 1
ATOM 716 C C . TYR A 1 93 ? 5.997 4.657 -11.731 1.00 97.00 93 TYR A C 1
ATOM 718 O O . TYR A 1 93 ? 5.605 5.783 -12.049 1.00 97.00 93 TYR A O 1
ATOM 726 N N . ASN A 1 94 ? 6.195 3.706 -12.649 1.00 95.44 94 ASN A N 1
ATOM 727 C CA . ASN A 1 94 ? 5.934 3.861 -14.080 1.00 95.44 94 ASN A CA 1
ATOM 728 C C . ASN A 1 94 ? 5.199 2.635 -14.646 1.00 95.44 94 ASN A C 1
ATOM 730 O O . ASN A 1 94 ? 5.138 1.585 -14.009 1.00 95.44 94 ASN A O 1
ATOM 734 N N . THR A 1 95 ? 4.651 2.765 -15.857 1.00 94.69 95 THR A N 1
ATOM 735 C CA . THR A 1 95 ? 3.860 1.709 -16.511 1.00 94.69 95 THR A CA 1
ATOM 736 C C . THR A 1 95 ? 4.676 0.458 -16.836 1.00 94.69 95 THR A C 1
ATOM 738 O O . THR A 1 95 ? 4.146 -0.646 -16.760 1.00 94.69 95 THR A O 1
ATOM 741 N N . ASN A 1 96 ? 5.969 0.608 -17.141 1.00 95.38 96 ASN A N 1
ATOM 742 C CA . ASN A 1 96 ? 6.855 -0.504 -17.508 1.00 95.38 96 ASN A CA 1
ATOM 743 C C . ASN A 1 96 ? 7.242 -1.378 -16.309 1.00 95.38 96 ASN A C 1
ATOM 745 O O . ASN A 1 96 ? 7.705 -2.499 -16.491 1.00 95.38 96 ASN A O 1
ATOM 749 N N . ALA A 1 97 ? 7.026 -0.874 -15.094 1.00 95.06 97 ALA A N 1
ATOM 750 C CA . ALA A 1 97 ? 7.342 -1.571 -13.861 1.00 95.06 97 ALA A CA 1
ATOM 751 C C . ALA A 1 97 ? 6.263 -2.568 -13.402 1.00 95.06 97 ALA A C 1
ATOM 753 O O . ALA A 1 97 ? 6.387 -3.180 -12.340 1.00 95.06 97 ALA A O 1
ATOM 754 N N . SER A 1 98 ? 5.227 -2.768 -14.227 1.00 93.31 98 SER A N 1
ATOM 755 C CA . SER A 1 98 ? 4.180 -3.763 -14.008 1.00 93.31 98 SER A CA 1
ATOM 756 C C . SER A 1 98 ? 4.748 -5.176 -13.859 1.00 93.31 98 SER A C 1
ATOM 758 O O . SER A 1 98 ? 5.673 -5.565 -14.571 1.00 93.31 98 SER A O 1
ATOM 760 N N . GLY A 1 99 ? 4.117 -5.988 -13.020 1.00 94.25 99 GLY A N 1
ATOM 761 C CA . GLY A 1 99 ? 4.441 -7.400 -12.872 1.00 94.25 99 GLY A CA 1
ATOM 762 C C . GLY A 1 99 ? 3.506 -8.075 -11.879 1.00 94.25 99 GLY A C 1
ATOM 763 O O . GLY A 1 99 ? 2.472 -7.518 -11.508 1.00 94.25 99 GLY A O 1
ATOM 764 N N . SER A 1 100 ? 3.863 -9.283 -11.455 1.00 96.88 100 SER A N 1
ATOM 765 C CA . SER A 1 100 ? 3.203 -9.934 -10.322 1.00 96.88 100 SER A CA 1
ATOM 766 C C . SER A 1 100 ? 3.784 -9.444 -8.995 1.00 96.88 100 SER A C 1
ATOM 768 O O . SER A 1 100 ? 4.922 -8.971 -8.938 1.00 96.88 100 SER A O 1
ATOM 770 N N . PHE A 1 101 ? 3.005 -9.601 -7.932 1.00 97.56 101 PHE A N 1
ATOM 771 C CA . PHE A 1 101 ? 3.400 -9.378 -6.545 1.00 97.56 101 PHE A CA 1
ATOM 772 C C . PHE A 1 101 ? 2.595 -10.292 -5.628 1.00 97.56 101 PHE A C 1
ATOM 774 O O . PHE A 1 101 ? 1.559 -10.830 -6.025 1.00 97.56 101 PHE A O 1
ATOM 781 N N . THR A 1 102 ? 3.071 -10.431 -4.397 1.00 98.25 102 THR A N 1
ATOM 782 C CA . THR A 1 102 ? 2.371 -11.115 -3.315 1.00 98.25 102 THR A CA 1
ATOM 783 C C . THR A 1 102 ? 1.970 -10.069 -2.293 1.00 98.25 102 THR A C 1
ATOM 785 O O . THR A 1 102 ? 2.823 -9.327 -1.814 1.00 98.25 102 THR A O 1
ATOM 788 N N . LEU A 1 103 ? 0.679 -10.005 -1.985 1.00 98.06 103 LEU A N 1
ATOM 789 C CA . LEU A 1 103 ? 0.130 -9.121 -0.966 1.00 98.06 103 LEU A CA 1
ATOM 790 C C . LEU A 1 103 ? -0.104 -9.930 0.311 1.00 98.06 103 LEU A C 1
ATOM 792 O O . LEU A 1 103 ? -0.842 -10.916 0.269 1.00 98.06 103 LEU A O 1
ATOM 796 N N . CYS A 1 104 ? 0.506 -9.515 1.417 1.00 97.69 104 CYS A N 1
ATOM 797 C CA . CYS A 1 104 ? 0.302 -10.114 2.734 1.00 97.69 104 CYS A CA 1
ATOM 798 C C . CYS A 1 104 ? -0.315 -9.080 3.680 1.00 97.69 104 CYS A C 1
ATOM 800 O O . CYS A 1 104 ? 0.057 -7.909 3.635 1.00 97.69 104 CYS A O 1
ATOM 802 N N . LEU A 1 105 ? -1.257 -9.520 4.513 1.00 96.69 105 LEU A N 1
ATOM 803 C CA . LEU A 1 105 ? -1.902 -8.713 5.547 1.00 96.69 105 LEU A CA 1
ATOM 804 C C . LEU A 1 105 ? -1.754 -9.444 6.884 1.00 96.69 105 LEU A C 1
ATOM 806 O O . LEU A 1 105 ? -2.055 -10.637 6.956 1.00 96.69 105 LEU A O 1
ATOM 810 N N . GLU A 1 106 ? -1.352 -8.717 7.919 1.00 93.19 106 GLU A N 1
ATOM 811 C CA . GLU A 1 106 ? -1.292 -9.182 9.306 1.00 93.19 106 GLU A CA 1
ATOM 812 C C . GLU A 1 106 ? -2.123 -8.236 10.179 1.00 93.19 106 GLU A C 1
ATOM 814 O O . GLU A 1 106 ? -2.058 -7.021 10.015 1.00 93.19 106 GLU A O 1
ATOM 819 N N . ASP A 1 107 ? -2.940 -8.771 11.087 1.00 86.06 107 ASP A N 1
ATOM 820 C CA . ASP A 1 107 ? -3.862 -7.992 11.929 1.00 86.06 107 ASP A CA 1
ATOM 821 C C . ASP A 1 107 ? -3.206 -7.444 13.211 1.00 86.06 107 ASP A C 1
ATOM 823 O O . ASP A 1 107 ? -3.889 -7.040 14.156 1.00 86.06 107 ASP A O 1
ATOM 827 N N . GLN A 1 108 ? -1.876 -7.420 13.233 1.00 76.88 108 GLN A N 1
ATOM 828 C CA . GLN A 1 108 ? -1.019 -6.784 14.227 1.00 76.88 108 GLN A CA 1
ATOM 829 C C . GLN A 1 108 ? 0.059 -5.995 13.476 1.00 76.88 108 GLN A C 1
ATOM 831 O O . GLN A 1 108 ? 0.524 -6.438 12.424 1.00 76.88 108 GLN A O 1
ATOM 836 N N . VAL A 1 109 ? 0.451 -4.833 14.001 1.00 70.12 109 VAL A N 1
ATOM 837 C CA . VAL A 1 109 ? 1.655 -4.142 13.510 1.00 70.12 109 VAL A CA 1
ATOM 838 C C . VAL A 1 109 ? 2.918 -4.864 13.986 1.00 70.12 109 VAL A C 1
ATOM 840 O O . VAL A 1 109 ? 2.885 -5.619 14.960 1.00 70.12 109 VAL A O 1
ATOM 843 N N . ASP A 1 110 ? 4.030 -4.655 13.285 1.00 78.56 110 ASP A N 1
ATOM 844 C CA . ASP A 1 110 ? 5.324 -5.204 13.688 1.00 78.56 110 ASP A CA 1
ATOM 845 C C . ASP A 1 110 ? 5.939 -4.444 14.880 1.00 78.56 110 ASP A C 1
ATOM 847 O O . ASP A 1 110 ? 5.374 -3.491 15.425 1.00 78.56 110 ASP A O 1
ATOM 851 N N . TYR A 1 111 ? 7.117 -4.896 15.311 1.00 76.12 111 TYR A N 1
ATOM 852 C CA . TYR A 1 111 ? 7.811 -4.362 16.481 1.00 76.12 111 TYR A CA 1
ATOM 853 C C . TYR A 1 111 ? 8.395 -2.956 16.287 1.00 76.12 111 TYR A C 1
ATOM 855 O O . TYR A 1 111 ? 8.967 -2.426 17.244 1.00 76.12 111 TYR A O 1
ATOM 863 N N . ASP A 1 112 ? 8.269 -2.354 15.099 1.00 73.06 112 ASP A N 1
ATOM 864 C CA . ASP A 1 112 ? 8.665 -0.962 14.877 1.00 73.06 112 ASP A CA 1
ATOM 865 C C . ASP A 1 112 ? 7.630 0.013 15.477 1.00 73.06 112 ASP A C 1
ATOM 867 O O . ASP A 1 112 ? 7.950 1.171 15.762 1.00 73.06 112 ASP A O 1
ATOM 871 N N . PHE A 1 113 ? 6.410 -0.461 15.757 1.00 71.06 113 PHE A N 1
ATOM 872 C CA . PHE A 1 113 ? 5.367 0.278 16.470 1.00 71.06 113 PHE A CA 1
ATOM 873 C C . PHE A 1 113 ? 5.413 0.022 17.983 1.00 71.06 113 PHE A C 1
ATOM 875 O O . PHE A 1 113 ? 5.680 -1.095 18.432 1.00 71.06 113 PHE A O 1
ATOM 882 N N . TYR A 1 114 ? 5.069 1.040 18.788 1.00 76.38 114 TYR A N 1
ATOM 883 C CA . TYR A 1 114 ? 4.946 0.897 20.250 1.00 76.38 114 TYR A CA 1
ATOM 884 C C . TYR A 1 114 ? 3.977 -0.235 20.621 1.00 76.38 114 TYR A C 1
ATOM 886 O O . TYR A 1 114 ? 4.246 -1.017 21.529 1.00 76.38 114 TYR A O 1
ATOM 894 N N . GLU A 1 115 ? 2.875 -0.349 19.881 1.00 80.88 115 GLU A N 1
ATOM 895 C CA . GLU A 1 115 ? 1.846 -1.369 20.057 1.00 80.88 115 GLU A CA 1
ATOM 896 C C . GLU A 1 115 ? 2.310 -2.786 19.687 1.00 80.88 115 GLU A C 1
ATOM 898 O O . GLU A 1 115 ? 1.763 -3.747 20.224 1.00 80.88 115 GLU A O 1
ATOM 903 N N . GLY A 1 116 ? 3.305 -2.922 18.805 1.00 70.50 116 GLY A N 1
ATOM 904 C CA . GLY A 1 116 ? 3.867 -4.209 18.382 1.00 70.50 116 GLY A CA 1
ATOM 905 C C . GLY A 1 116 ? 5.152 -4.600 19.120 1.00 70.50 116 GLY A C 1
ATOM 906 O O . GLY A 1 116 ? 5.765 -5.624 18.802 1.00 70.50 116 GLY A O 1
ATOM 907 N N . ALA A 1 117 ? 5.587 -3.804 20.104 1.00 74.62 117 ALA A N 1
ATOM 908 C CA . ALA A 1 117 ? 6.835 -4.024 20.822 1.00 74.62 117 ALA A CA 1
ATOM 909 C C . ALA A 1 117 ? 6.881 -5.412 21.483 1.00 74.62 117 ALA A C 1
ATOM 911 O O . ALA A 1 117 ? 6.025 -5.790 22.287 1.00 74.62 117 ALA A O 1
ATOM 912 N N . LYS A 1 118 ? 7.932 -6.174 21.170 1.00 79.31 118 LYS A N 1
ATOM 913 C CA . LYS A 1 118 ? 8.147 -7.505 21.736 1.00 79.31 118 LYS A CA 1
ATOM 914 C C . LYS A 1 118 ? 8.753 -7.413 23.135 1.00 79.31 118 LYS A C 1
ATOM 916 O O . LYS A 1 118 ? 9.830 -6.844 23.306 1.00 79.31 118 LYS A O 1
ATOM 921 N N . ASP A 1 119 ? 8.119 -8.058 24.111 1.00 79.50 119 ASP A N 1
ATOM 922 C CA . ASP A 1 119 ? 8.729 -8.281 25.422 1.00 79.50 119 ASP A CA 1
ATOM 923 C C . ASP A 1 119 ? 9.913 -9.256 25.295 1.00 79.50 119 ASP A C 1
ATOM 925 O O . ASP A 1 119 ? 9.791 -10.361 24.756 1.00 79.50 119 ASP A O 1
ATOM 929 N N . VAL A 1 120 ? 11.080 -8.819 25.766 1.00 84.69 120 VAL A N 1
ATOM 930 C CA . VAL A 1 120 ? 12.342 -9.573 25.738 1.00 84.69 120 VAL A CA 1
ATOM 931 C C . VAL A 1 120 ? 12.860 -9.909 27.138 1.00 84.69 120 VAL A C 1
ATOM 933 O O . VAL A 1 120 ? 13.994 -10.365 27.272 1.00 84.69 120 VAL A O 1
ATOM 936 N N . SER A 1 121 ? 12.062 -9.659 28.178 1.00 79.62 121 SER A N 1
ATOM 937 C CA . SER A 1 121 ? 12.511 -9.739 29.571 1.00 79.62 121 SER A CA 1
ATOM 938 C C . SER A 1 121 ? 12.599 -11.157 30.150 1.00 79.62 121 SER A C 1
ATOM 940 O O . SER A 1 121 ? 13.384 -11.353 31.075 1.00 79.62 121 SER A O 1
ATOM 942 N N . GLY A 1 122 ? 11.949 -12.148 29.530 1.00 56.53 122 GLY A N 1
ATOM 943 C CA . GLY A 1 122 ? 12.040 -13.562 29.924 1.00 56.53 122 GLY A CA 1
ATOM 944 C C . GLY A 1 122 ? 11.200 -13.935 31.139 1.00 56.53 122 GLY A C 1
ATOM 945 O O . GLY A 1 122 ? 11.225 -13.203 32.150 1.00 56.53 122 GLY A O 1
#

Radius of gyration: 14.52 Å; chains: 1; bounding box: 31×29×47 Å

Organism: NCBI:txid2874477

pLDDT: mean 93.17, std 8.67, range [56.53, 98.81]